Protein AF-A0A4Z1JNI9-F1 (afdb_monomer)

Radius of gyration: 13.28 Å; Cα contacts (8 Å, |Δi|>4): 109; chains: 1; bounding box: 35×22×34 Å

Structure (mmCIF, N/CA/C/O backbone):
data_AF-A0A4Z1JNI9-F1
#
_entry.id   AF-A0A4Z1JNI9-F1
#
loop_
_atom_site.group_PDB
_atom_site.id
_atom_site.type_symbol
_atom_site.label_atom_id
_atom_site.label_alt_id
_atom_site.label_comp_id
_atom_site.label_asym_id
_atom_site.label_entity_id
_atom_site.label_seq_id
_atom_site.pdbx_PDB_ins_code
_atom_site.Cartn_x
_atom_site.Cartn_y
_atom_site.Cartn_z
_atom_site.occupancy
_atom_site.B_iso_or_equiv
_atom_site.auth_seq_id
_atom_site.auth_comp_id
_atom_site.auth_asym_id
_at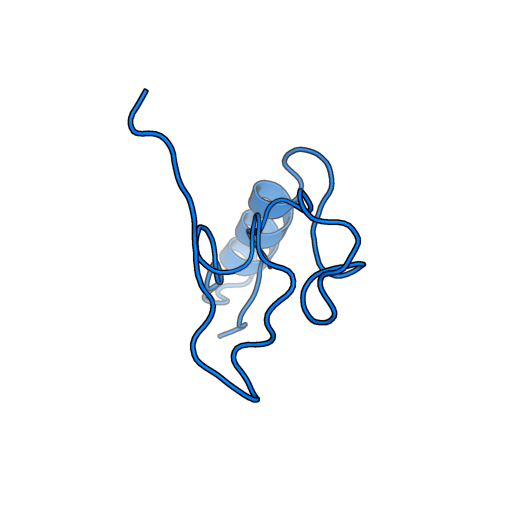om_site.auth_atom_id
_atom_site.pdbx_PDB_model_num
ATOM 1 N N . MET A 1 1 ? -16.823 -0.460 4.589 1.00 92.44 1 MET A N 1
ATOM 2 C CA . MET A 1 1 ? -15.419 -0.877 4.399 1.00 92.44 1 MET A CA 1
ATOM 3 C C . MET A 1 1 ? -14.790 0.112 3.448 1.00 92.44 1 MET A C 1
ATOM 5 O O . MET A 1 1 ? -15.447 0.468 2.479 1.00 92.44 1 MET A O 1
ATOM 9 N N . ASP A 1 2 ? -13.577 0.556 3.744 1.00 96.94 2 ASP A N 1
ATOM 10 C CA . ASP A 1 2 ? -12.785 1.418 2.877 1.00 96.94 2 ASP A CA 1
ATOM 11 C C . ASP A 1 2 ? -11.495 0.688 2.478 1.00 96.94 2 ASP A C 1
ATOM 13 O O . ASP A 1 2 ? -10.850 0.026 3.295 1.00 96.94 2 ASP A O 1
ATOM 17 N N . TYR A 1 3 ? -11.127 0.777 1.203 1.00 96.12 3 TYR A N 1
ATOM 18 C CA . TYR A 1 3 ? -9.942 0.120 0.665 1.00 96.12 3 TYR A CA 1
ATOM 19 C C . TYR A 1 3 ? -8.746 1.060 0.764 1.00 96.12 3 TYR A C 1
ATOM 21 O O . TYR A 1 3 ? -8.212 1.517 -0.243 1.00 96.12 3 TYR A O 1
ATOM 29 N N . VAL A 1 4 ? -8.342 1.367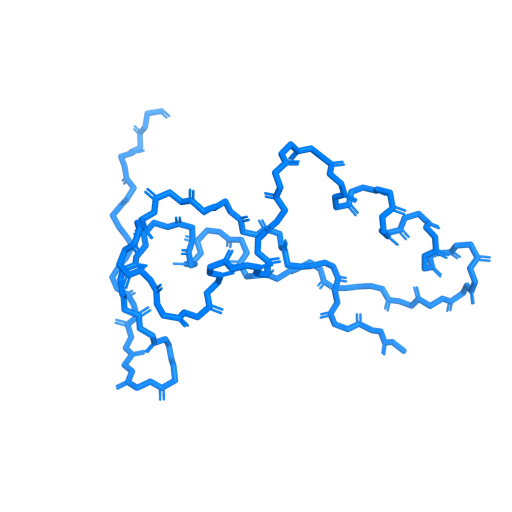 1.982 1.00 94.56 4 VAL A N 1
ATOM 30 C CA . VAL A 1 4 ? -7.192 2.210 2.318 1.00 94.56 4 VAL A CA 1
ATOM 31 C C . VAL A 1 4 ? -6.558 1.642 3.593 1.00 9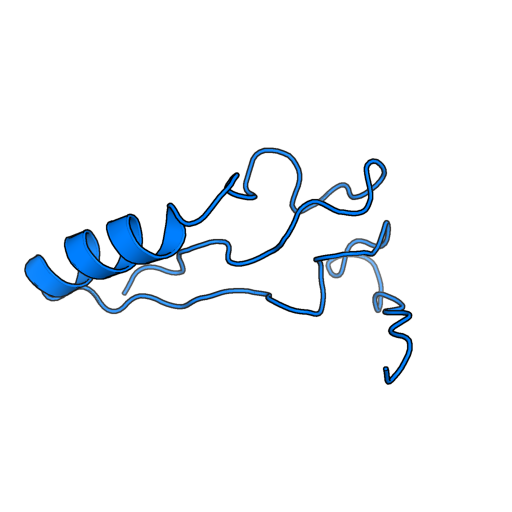4.56 4 VAL A C 1
ATOM 33 O O . VAL A 1 4 ? -7.247 0.932 4.334 1.00 94.56 4 VAL A O 1
ATOM 36 N N . PRO A 1 5 ? -5.284 1.929 3.900 1.00 94.31 5 PRO A N 1
ATOM 37 C CA . PRO A 1 5 ? -4.354 2.830 3.214 1.00 94.31 5 PRO A CA 1
ATOM 38 C C . PRO A 1 5 ? -3.690 2.223 1.973 1.00 94.31 5 PRO A C 1
ATOM 40 O O . PRO A 1 5 ? -3.623 1.003 1.806 1.00 94.31 5 PRO A O 1
ATOM 43 N N . VAL A 1 6 ? -3.152 3.101 1.121 1.00 94.38 6 VAL A N 1
ATOM 44 C CA . VAL A 1 6 ? -2.105 2.707 0.173 1.00 94.38 6 VAL A CA 1
ATOM 45 C C . VAL A 1 6 ? -0.818 2.547 0.973 1.00 94.38 6 VAL A C 1
ATOM 47 O O . VAL A 1 6 ? -0.195 3.537 1.339 1.0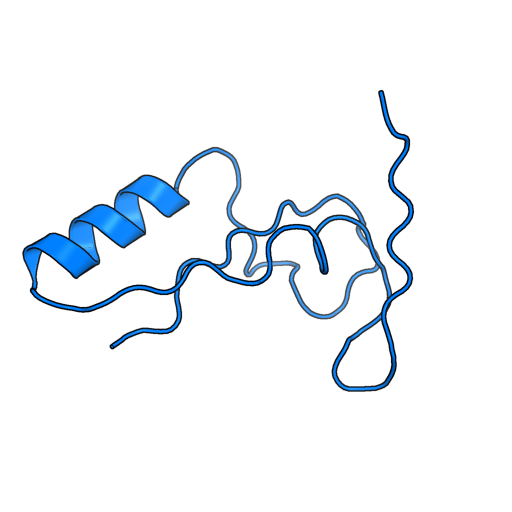0 94.38 6 VAL A O 1
ATOM 50 N N . ALA A 1 7 ? -0.479 1.294 1.268 1.00 92.69 7 ALA A N 1
ATOM 51 C CA . ALA A 1 7 ? 0.624 0.898 2.139 1.00 92.69 7 ALA A CA 1
ATOM 52 C C . ALA A 1 7 ? 1.945 0.647 1.396 1.00 92.69 7 ALA A C 1
ATOM 54 O O . ALA A 1 7 ? 2.809 -0.123 1.822 1.00 92.69 7 ALA A O 1
ATOM 55 N N . ASN A 1 8 ? 2.039 1.198 0.188 1.00 92.06 8 ASN A N 1
ATOM 56 C CA . ASN A 1 8 ? 3.188 1.029 -0.675 1.00 92.06 8 ASN A CA 1
ATOM 57 C C . ASN A 1 8 ? 4.270 2.036 -0.320 1.00 92.06 8 ASN A C 1
ATOM 59 O O . ASN A 1 8 ? 3.969 3.177 0.009 1.00 92.06 8 ASN A O 1
ATOM 63 N N . LYS A 1 9 ? 5.531 1.633 -0.472 1.00 89.50 9 LYS A N 1
ATOM 64 C CA . LYS A 1 9 ? 6.649 2.583 -0.468 1.00 89.50 9 LYS A CA 1
ATOM 65 C C . LYS A 1 9 ? 6.882 3.072 -1.887 1.00 89.50 9 LYS A C 1
ATOM 67 O O . LYS A 1 9 ? 7.043 2.252 -2.774 1.00 89.50 9 LYS A O 1
ATOM 72 N N . TYR A 1 10 ? 6.964 4.375 -2.107 1.00 90.31 10 TYR A N 1
ATOM 73 C CA . TYR A 1 10 ? 7.358 4.921 -3.405 1.00 90.31 10 TYR A CA 1
ATOM 74 C C . TYR A 1 10 ? 8.883 4.832 -3.594 1.00 90.31 10 TYR A C 1
ATOM 76 O O . TYR A 1 10 ? 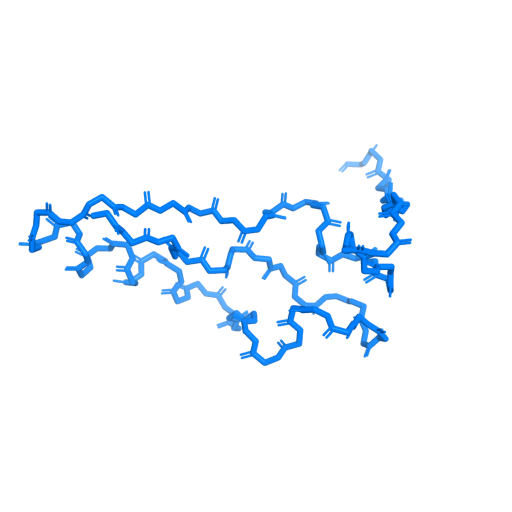9.610 5.732 -3.172 1.00 90.31 10 TYR A O 1
ATOM 84 N N . LEU A 1 11 ? 9.378 3.720 -4.158 1.00 89.50 11 LEU A N 1
ATOM 85 C CA . LEU A 1 11 ? 10.818 3.498 -4.389 1.00 89.50 11 LEU A CA 1
ATOM 86 C C . LEU A 1 11 ? 11.234 3.614 -5.862 1.00 89.50 11 LEU A C 1
ATOM 88 O O . LEU A 1 11 ? 12.387 3.945 -6.128 1.00 89.50 11 LEU A O 1
ATOM 92 N N . GLU A 1 12 ? 10.318 3.375 -6.803 1.00 90.81 12 GLU A N 1
ATOM 93 C CA . GLU A 1 12 ? 10.562 3.477 -8.248 1.00 90.81 12 GLU A CA 1
ATOM 94 C C . GLU A 1 12 ? 9.847 4.711 -8.830 1.00 90.81 12 GLU A C 1
ATOM 96 O O . GLU A 1 12 ? 8.618 4.704 -8.924 1.00 90.81 12 GLU A O 1
ATOM 101 N N . PRO A 1 13 ? 10.575 5.765 -9.250 1.00 91.94 13 PRO A N 1
ATOM 102 C CA . PRO A 1 13 ? 9.970 6.988 -9.779 1.00 91.94 13 PRO A CA 1
ATOM 103 C C . PRO A 1 13 ? 9.201 6.844 -11.097 1.00 91.94 13 PRO A C 1
ATOM 105 O O . PRO A 1 13 ? 8.486 7.765 -11.477 1.00 91.94 13 PRO A O 1
ATOM 108 N N . LYS A 1 14 ? 9.379 5.741 -11.833 1.00 92.31 14 LYS A N 1
ATOM 109 C CA . LYS A 1 14 ? 8.683 5.486 -13.107 1.00 92.31 14 LYS A CA 1
ATOM 110 C C . LYS A 1 14 ? 7.356 4.745 -12.952 1.00 92.31 14 LYS A C 1
ATOM 112 O O . LYS A 1 14 ? 6.722 4.444 -13.958 1.00 92.31 14 LYS A O 1
ATOM 117 N N . THR A 1 15 ? 6.959 4.397 -11.731 1.00 90.50 15 THR A N 1
ATOM 118 C CA . THR A 1 15 ? 5.653 3.777 -11.481 1.00 90.50 15 THR A CA 1
ATOM 119 C C . THR A 1 15 ? 4.523 4.722 -11.886 1.00 90.50 15 THR A C 1
ATOM 121 O O . THR A 1 15 ? 4.561 5.892 -11.534 1.00 90.50 15 THR A O 1
ATOM 124 N N . SER A 1 16 ? 3.502 4.222 -12.582 1.00 89.56 16 SER A N 1
ATOM 125 C CA . SER A 1 16 ? 2.332 5.022 -12.981 1.00 89.56 16 SER A CA 1
ATOM 126 C C . SER A 1 16 ? 1.163 4.941 -11.996 1.00 89.56 16 SER A C 1
ATOM 128 O O . SER A 1 16 ? 0.211 5.712 -12.100 1.00 89.56 16 SER A O 1
ATOM 130 N N . ILE A 1 17 ? 1.175 3.974 -11.067 1.00 91.25 17 ILE A N 1
ATOM 131 C CA . ILE A 1 17 ? -0.023 3.614 -10.292 1.00 91.25 17 ILE A CA 1
ATOM 132 C C . ILE A 1 17 ? 0.002 4.086 -8.839 1.00 91.25 17 ILE A C 1
ATOM 134 O O . ILE A 1 17 ? -1.066 4.348 -8.286 1.00 91.25 17 ILE A O 1
ATOM 138 N N . ILE A 1 18 ? 1.161 4.168 -8.182 1.00 91.25 18 ILE A N 1
ATOM 139 C CA . ILE A 1 18 ? 1.256 4.480 -6.739 1.00 91.25 18 ILE A CA 1
ATOM 140 C C . ILE A 1 18 ? 1.681 5.912 -6.436 1.00 91.25 18 ILE A C 1
ATOM 142 O O . ILE A 1 18 ? 1.156 6.434 -5.464 1.00 91.25 18 ILE A O 1
ATOM 146 N N . GLU A 1 19 ? 2.563 6.527 -7.229 1.00 90.00 19 GLU A N 1
ATOM 147 C CA . GLU A 1 19 ? 3.021 7.933 -7.158 1.00 90.00 19 GLU A CA 1
ATOM 148 C C . GLU A 1 19 ? 2.546 8.737 -5.918 1.00 90.00 19 GLU A C 1
ATOM 150 O O . GLU A 1 19 ? 2.945 8.466 -4.786 1.00 90.00 19 GLU A O 1
ATOM 155 N N . VAL A 1 20 ? 1.641 9.704 -6.117 1.00 92.38 20 VAL A N 1
ATOM 156 C CA . VAL A 1 20 ? 1.080 10.599 -5.088 1.00 92.38 20 VAL A CA 1
ATOM 157 C C . VAL A 1 20 ? 0.118 9.912 -4.115 1.00 92.38 20 VAL A C 1
ATOM 159 O O . VAL A 1 20 ? -0.381 10.541 -3.185 1.00 92.38 20 VAL A O 1
ATOM 162 N N . ARG A 1 21 ? -0.192 8.633 -4.338 1.00 93.00 21 ARG A N 1
ATOM 163 C CA . ARG A 1 21 ? -1.050 7.834 -3.455 1.00 93.00 21 ARG A CA 1
ATOM 164 C C . ARG A 1 21 ? -0.244 7.193 -2.330 1.00 93.00 21 ARG A C 1
ATOM 166 O O . ARG A 1 21 ? -0.835 6.837 -1.317 1.00 93.00 21 ARG A O 1
ATOM 173 N N . SER A 1 22 ? 1.064 7.021 -2.518 1.00 90.75 22 SER A N 1
ATOM 174 C CA . SER A 1 22 ? 1.978 6.555 -1.481 1.00 90.75 22 SER A CA 1
ATOM 175 C C . SER A 1 22 ? 2.122 7.615 -0.403 1.00 90.75 22 SER A C 1
ATOM 177 O O . SER A 1 22 ? 2.347 8.793 -0.679 1.00 90.75 22 SER A O 1
ATOM 179 N N . PHE A 1 23 ? 2.079 7.178 0.845 1.00 90.50 23 PHE A N 1
ATOM 180 C CA . PHE A 1 23 ? 2.446 8.033 1.955 1.00 90.50 23 PHE A CA 1
ATOM 181 C C . PHE A 1 23 ? 3.972 8.157 2.092 1.00 90.50 23 PHE A C 1
ATOM 183 O O . PHE A 1 23 ? 4.723 7.261 1.706 1.00 90.50 23 PHE A O 1
ATOM 190 N N . SER A 1 24 ? 4.434 9.263 2.682 1.00 80.88 24 SER A N 1
ATOM 191 C CA . SER A 1 24 ? 5.808 9.421 3.175 1.00 80.88 24 SER A CA 1
ATOM 192 C C . SER A 1 24 ? 5.850 9.204 4.693 1.00 80.88 24 SER A C 1
ATOM 194 O O . SER A 1 24 ? 5.104 9.871 5.409 1.00 80.88 24 SER A O 1
ATOM 196 N N . GLY A 1 25 ? 6.733 8.342 5.205 1.00 75.88 25 GLY A N 1
ATOM 197 C CA . GLY A 1 25 ? 6.844 8.053 6.648 1.00 75.88 25 GLY A CA 1
ATOM 198 C C . GLY A 1 25 ? 5.887 6.945 7.119 1.00 75.88 25 GLY A C 1
ATOM 199 O O . GLY A 1 25 ? 5.729 5.958 6.413 1.00 75.88 25 GLY A O 1
ATOM 200 N N . ASP A 1 26 ? 5.244 7.117 8.287 1.00 73.81 26 ASP A N 1
ATOM 201 C CA . ASP A 1 26 ? 4.198 6.213 8.830 1.00 73.81 26 ASP A CA 1
ATOM 202 C C . ASP A 1 26 ? 2.763 6.834 8.945 1.00 73.81 26 ASP A C 1
ATOM 204 O O . ASP A 1 26 ? 2.109 6.712 9.986 1.00 73.81 26 ASP A O 1
ATOM 208 N N . PRO A 1 27 ? 2.209 7.547 7.933 1.00 79.19 27 PRO A N 1
ATOM 209 C CA . PRO A 1 27 ? 0.831 8.073 7.991 1.00 79.19 27 PRO A CA 1
ATOM 210 C C . PRO A 1 27 ? -0.259 6.997 7.918 1.00 79.19 27 PRO A C 1
ATOM 212 O O . PRO A 1 27 ? -1.403 7.236 8.311 1.00 79.19 27 PRO A O 1
ATOM 215 N N . GLU A 1 28 ? 0.082 5.812 7.418 1.00 85.00 28 GLU A N 1
ATOM 216 C CA . GLU A 1 28 ? -0.837 4.689 7.223 1.00 85.00 28 GLU A CA 1
ATOM 217 C C . GLU A 1 28 ? -1.497 4.271 8.540 1.00 85.00 28 GLU A C 1
ATOM 219 O O . GLU A 1 28 ? -2.715 4.077 8.608 1.00 85.00 28 GLU A O 1
ATOM 224 N N . THR A 1 29 ? -0.710 4.228 9.620 1.00 90.31 29 THR A N 1
ATOM 225 C CA . THR A 1 29 ? -1.183 3.895 10.965 1.00 90.31 29 THR A CA 1
ATOM 226 C C . THR A 1 29 ? -2.226 4.897 11.473 1.00 90.31 29 THR A C 1
ATOM 228 O O . THR A 1 29 ? -3.192 4.508 12.136 1.00 90.31 29 THR A O 1
ATOM 231 N N . ALA A 1 30 ? -2.076 6.187 11.158 1.00 93.12 30 ALA A N 1
ATOM 232 C CA . ALA A 1 30 ? -3.035 7.216 11.559 1.00 93.12 30 ALA A CA 1
ATOM 233 C C . ALA A 1 30 ? -4.373 7.068 10.816 1.00 93.12 30 ALA A C 1
ATOM 235 O O . ALA A 1 30 ? -5.432 7.138 11.444 1.00 93.12 30 ALA A O 1
ATOM 236 N N . GLN A 1 31 ? -4.338 6.792 9.507 1.00 94.75 31 GLN A N 1
ATOM 237 C CA . GLN A 1 31 ? -5.548 6.570 8.711 1.00 94.75 31 GLN A CA 1
ATOM 238 C C . GLN A 1 31 ? -6.315 5.326 9.181 1.00 94.75 31 GLN A C 1
ATOM 240 O O . GLN A 1 31 ? -7.533 5.380 9.359 1.00 94.75 31 GLN A O 1
ATOM 245 N N . VAL A 1 32 ? -5.606 4.223 9.451 1.00 95.81 32 VAL A N 1
ATOM 246 C CA . VAL A 1 32 ? -6.214 2.997 9.992 1.00 95.81 32 VAL A CA 1
ATOM 247 C C . VAL A 1 32 ? -6.899 3.267 11.331 1.00 95.81 32 VAL A C 1
ATOM 249 O O . VAL A 1 32 ? -8.050 2.872 11.509 1.00 95.81 32 VAL A O 1
ATOM 252 N N . LYS A 1 33 ? -6.237 3.982 12.252 1.00 96.06 33 LYS A N 1
ATOM 253 C CA . LYS A 1 33 ? -6.820 4.340 13.555 1.00 96.06 33 LYS A CA 1
ATOM 254 C C . LYS A 1 33 ? -8.099 5.166 13.404 1.00 96.06 33 LYS A C 1
ATOM 256 O O . LYS A 1 33 ? -9.093 4.849 14.052 1.00 96.06 33 LYS A O 1
ATOM 261 N N . GLY A 1 34 ? -8.098 6.174 12.530 1.00 96.31 34 GLY A N 1
ATOM 262 C CA . GLY A 1 34 ? -9.279 7.009 12.284 1.00 96.31 34 GLY A CA 1
ATOM 263 C C . GLY A 1 34 ? -10.472 6.213 11.742 1.00 96.31 34 GLY A C 1
ATOM 264 O O . GLY A 1 34 ? -11.601 6.406 12.190 1.00 96.31 34 GLY A O 1
ATOM 265 N N . LEU A 1 35 ? -10.234 5.266 10.831 1.00 97.50 35 LEU A N 1
ATOM 266 C CA . LEU A 1 35 ? -11.290 4.399 10.294 1.00 97.50 35 LEU A CA 1
ATOM 267 C C . LEU A 1 35 ? -11.839 3.436 11.351 1.00 97.50 35 LEU A C 1
ATOM 269 O O . LEU A 1 35 ? -13.055 3.321 11.507 1.00 97.50 35 LEU A O 1
ATOM 273 N N . GLN A 1 36 ? -10.955 2.800 12.124 1.00 97.06 36 GLN A N 1
ATOM 274 C CA . GLN A 1 36 ? -11.340 1.875 13.193 1.00 97.06 36 GLN A CA 1
ATOM 275 C C . GLN A 1 36 ? -12.175 2.560 14.281 1.00 97.06 36 GLN A C 1
ATOM 277 O O . GLN A 1 36 ? -13.170 1.993 14.729 1.00 97.06 36 GLN A O 1
ATOM 282 N N . GLN A 1 37 ? -11.830 3.795 14.657 1.00 98.38 37 GLN A N 1
ATOM 283 C CA . GLN A 1 37 ? -12.604 4.598 15.614 1.00 98.38 37 GLN A CA 1
ATOM 284 C C . GLN A 1 37 ? -14.040 4.880 15.148 1.00 98.38 37 GLN A C 1
ATOM 286 O O . GLN A 1 37 ? -14.915 5.098 15.980 1.00 98.38 37 GLN A O 1
ATOM 291 N N . ASN A 1 38 ? -14.294 4.835 13.839 1.00 97.94 38 ASN A N 1
ATOM 292 C CA . ASN A 1 38 ? -15.615 5.038 13.244 1.00 97.94 38 ASN A CA 1
ATOM 293 C C . ASN A 1 38 ? -16.295 3.719 12.831 1.00 97.94 38 ASN A C 1
ATOM 295 O O . ASN A 1 38 ? -17.284 3.734 12.101 1.00 97.94 38 ASN A O 1
ATOM 299 N N . GLY A 1 39 ? -15.768 2.567 13.265 1.00 97.94 39 GLY A N 1
ATOM 300 C CA . GLY A 1 39 ? -16.326 1.255 12.928 1.00 97.94 39 GLY A CA 1
ATOM 301 C C . GLY A 1 39 ? -16.166 0.867 11.452 1.00 97.94 39 GLY A C 1
ATOM 302 O O . GLY A 1 39 ? -16.881 -0.008 10.963 1.00 97.94 39 GLY A O 1
ATOM 303 N N . ILE A 1 40 ? -15.245 1.505 10.722 1.00 98.38 40 ILE A N 1
ATOM 304 C CA . ILE A 1 40 ? -14.998 1.237 9.303 1.00 98.38 40 ILE A CA 1
ATOM 305 C C . ILE A 1 40 ? -13.816 0.273 9.164 1.00 98.38 40 ILE A C 1
ATOM 307 O O . ILE A 1 40 ? -12.706 0.552 9.610 1.00 98.38 40 ILE A O 1
ATOM 311 N N . LEU A 1 41 ? -14.045 -0.859 8.493 1.00 97.69 41 LEU A N 1
ATOM 312 C CA . LEU A 1 41 ? -12.976 -1.779 8.090 1.00 97.69 41 LEU A CA 1
ATOM 313 C C . LEU A 1 41 ? -12.032 -1.105 7.088 1.00 97.69 41 LEU A C 1
ATOM 315 O O . LEU A 1 41 ? -12.508 -0.586 6.078 1.00 97.69 41 LEU A O 1
ATOM 319 N N . SER A 1 42 ? -10.727 -1.179 7.346 1.00 96.19 42 SER A N 1
ATOM 320 C CA . SER A 1 42 ? -9.649 -0.752 6.450 1.00 96.19 42 SER A CA 1
ATOM 321 C C . SER A 1 42 ? -8.992 -1.952 5.753 1.00 96.19 42 SER A C 1
ATOM 323 O O . SER A 1 42 ? -9.120 -3.097 6.193 1.00 96.19 42 SER A O 1
ATOM 325 N N . CYS A 1 43 ? -8.282 -1.704 4.652 1.00 94.94 43 CYS A N 1
ATOM 326 C CA . CYS A 1 43 ? -7.547 -2.714 3.897 1.00 94.94 43 CYS A CA 1
ATOM 327 C C . CYS A 1 43 ? -6.248 -2.110 3.358 1.00 94.94 43 CYS A C 1
ATOM 329 O O . CYS A 1 43 ? -6.257 -1.348 2.389 1.00 94.94 43 CYS A O 1
ATOM 331 N N . ALA A 1 44 ? -5.133 -2.464 3.999 1.00 92.31 44 ALA A N 1
ATOM 332 C CA . ALA A 1 44 ? -3.805 -2.092 3.534 1.00 92.31 44 ALA A CA 1
ATOM 333 C C . ALA A 1 44 ? -3.511 -2.763 2.185 1.00 92.31 44 ALA A C 1
ATOM 335 O O . ALA A 1 44 ? -3.673 -3.977 2.034 1.00 92.31 44 ALA A O 1
ATOM 336 N N . LYS A 1 45 ? -3.086 -1.969 1.201 1.00 88.94 45 LYS A N 1
ATOM 337 C CA . LYS A 1 45 ? -2.884 -2.428 -0.180 1.00 88.94 45 LYS A CA 1
ATOM 338 C C . LYS A 1 45 ? -1.821 -1.589 -0.897 1.00 88.94 45 LYS A C 1
ATOM 340 O O . LYS A 1 45 ? -1.682 -0.421 -0.583 1.00 88.94 45 LYS A O 1
ATOM 345 N N . HIS A 1 46 ? -1.078 -2.070 -1.885 1.00 90.94 46 HIS A N 1
ATOM 346 C CA . HIS A 1 46 ? -0.740 -3.462 -2.189 1.00 90.94 46 HIS A CA 1
ATOM 347 C C . HIS A 1 46 ? 0.735 -3.647 -1.823 1.00 90.94 46 HIS A C 1
ATOM 349 O O . HIS A 1 46 ? 1.581 -3.678 -2.729 1.00 90.94 46 HIS A O 1
ATOM 355 N N . PRO A 1 47 ? 1.067 -3.654 -0.517 1.00 75.81 47 PRO A N 1
ATOM 356 C CA . PRO A 1 47 ? 2.454 -3.618 -0.078 1.00 75.81 47 PRO A CA 1
ATOM 357 C C . PRO A 1 47 ? 3.226 -4.761 -0.737 1.00 75.81 47 PRO A C 1
ATOM 359 O O . PRO A 1 47 ? 2.678 -5.838 -0.976 1.00 75.81 47 PRO A O 1
ATOM 362 N N . HIS A 1 48 ? 4.493 -4.514 -1.055 1.00 82.62 48 HIS A N 1
ATOM 363 C CA . HIS A 1 48 ? 5.415 -5.439 -1.721 1.00 82.62 48 HIS A CA 1
ATOM 364 C C . HIS A 1 48 ? 5.253 -5.622 -3.227 1.00 82.62 48 HIS A C 1
ATOM 366 O O . HIS A 1 48 ? 6.265 -5.914 -3.858 1.00 82.62 48 HIS A O 1
ATOM 372 N N . VAL A 1 49 ? 4.055 -5.469 -3.797 1.00 85.12 49 VAL A N 1
ATOM 373 C CA . VAL A 1 49 ? 3.863 -5.628 -5.251 1.00 85.12 49 VAL A CA 1
ATOM 374 C C . VAL A 1 49 ? 4.259 -4.354 -5.979 1.00 85.12 49 VAL A C 1
ATOM 376 O O . VAL A 1 49 ? 5.069 -4.395 -6.895 1.00 85.12 49 VAL A O 1
ATOM 379 N N . HIS A 1 50 ? 3.719 -3.221 -5.533 1.00 91.12 50 HIS A N 1
ATOM 380 C CA . HIS A 1 50 ? 3.919 -1.950 -6.223 1.00 91.12 50 HIS A CA 1
ATOM 381 C C . HIS A 1 50 ? 5.116 -1.151 -5.713 1.00 91.12 50 HIS A C 1
ATOM 383 O O . HIS A 1 50 ? 5.556 -0.256 -6.409 1.00 91.12 50 HIS A O 1
ATOM 389 N N . ASP A 1 51 ? 5.711 -1.501 -4.567 1.00 89.81 51 ASP A N 1
ATOM 390 C CA . ASP A 1 51 ? 6.736 -0.666 -3.911 1.00 89.81 51 ASP A CA 1
ATOM 391 C C . ASP A 1 51 ? 7.910 -0.263 -4.827 1.00 89.81 51 ASP A C 1
ATOM 393 O O . ASP A 1 51 ? 8.435 0.844 -4.748 1.00 89.81 51 ASP A O 1
ATOM 397 N N . ASN A 1 52 ? 8.356 -1.189 -5.675 1.00 90.62 52 ASN A N 1
ATOM 398 C CA . ASN A 1 52 ? 9.561 -1.037 -6.484 1.00 90.62 52 ASN A CA 1
ATOM 399 C C . ASN A 1 52 ? 9.370 -1.660 -7.870 1.00 90.62 52 ASN A C 1
ATOM 401 O O . ASN A 1 52 ? 10.062 -2.610 -8.239 1.00 90.62 52 ASN A O 1
ATOM 405 N N . THR A 1 53 ? 8.369 -1.182 -8.602 1.00 90.69 53 THR A N 1
ATOM 406 C CA . THR A 1 53 ? 8.113 -1.598 -9.982 1.00 90.69 53 THR A CA 1
ATOM 407 C C . THR A 1 53 ? 7.598 -0.422 -10.806 1.00 90.69 53 THR A C 1
ATOM 409 O O . THR A 1 53 ? 6.833 0.410 -10.313 1.00 90.69 53 THR A O 1
ATOM 412 N N . ALA A 1 54 ? 8.032 -0.352 -12.065 1.00 91.75 54 ALA A N 1
ATOM 413 C CA . ALA A 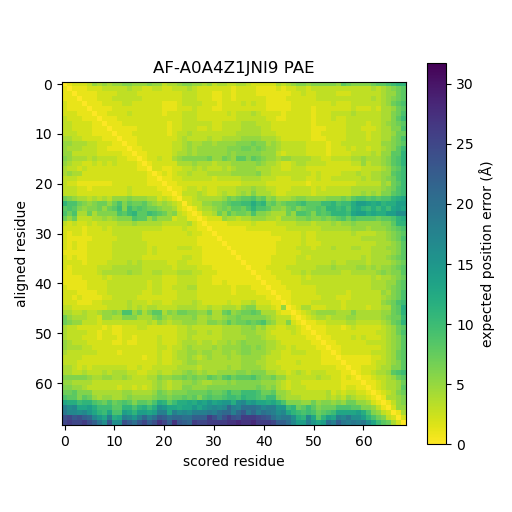1 54 ? 7.485 0.574 -13.053 1.00 91.75 54 ALA A CA 1
ATOM 414 C C . ALA A 1 54 ? 6.243 -0.007 -13.754 1.00 91.75 54 ALA A C 1
ATOM 416 O O . ALA A 1 54 ? 5.547 0.714 -14.465 1.00 91.75 54 ALA A O 1
ATOM 417 N N . ASP A 1 55 ? 5.973 -1.302 -13.563 1.00 91.75 55 ASP A N 1
ATOM 418 C CA . ASP A 1 55 ? 4.895 -2.005 -14.243 1.00 91.75 55 ASP A CA 1
ATOM 419 C C . ASP A 1 55 ? 3.548 -1.729 -13.574 1.00 91.75 55 ASP A C 1
ATOM 421 O O . ASP A 1 55 ? 3.377 -1.856 -12.358 1.00 91.75 55 ASP A O 1
ATOM 425 N N . ASP A 1 56 ? 2.545 -1.434 -14.390 1.00 91.31 56 ASP A N 1
ATOM 426 C CA . ASP A 1 56 ? 1.173 -1.296 -13.931 1.00 91.31 56 ASP A CA 1
ATOM 427 C C . ASP A 1 56 ? 0.441 -2.643 -14.017 1.00 91.31 56 ASP A C 1
ATOM 429 O O . ASP A 1 56 ? 0.247 -3.216 -15.094 1.00 91.31 56 ASP A O 1
ATOM 433 N N . SER A 1 57 ? -0.025 -3.125 -12.862 1.00 92.19 57 SER A N 1
ATOM 434 C CA . SER A 1 57 ? -0.766 -4.386 -12.742 1.00 92.19 57 SER A CA 1
ATOM 435 C C . SER A 1 57 ? -2.097 -4.412 -13.503 1.00 92.19 57 SER A C 1
ATOM 437 O O . SER A 1 57 ? -2.693 -5.475 -13.648 1.00 92.19 57 SER A O 1
ATOM 439 N N . GLN A 1 58 ? -2.597 -3.257 -13.957 1.00 92.56 58 GLN A N 1
ATOM 440 C CA . GLN A 1 58 ? -3.785 -3.175 -14.808 1.00 92.56 58 GLN A CA 1
ATOM 441 C C . GLN A 1 58 ? -3.512 -3.640 -16.244 1.00 92.56 58 GLN A C 1
ATOM 443 O O . GLN A 1 58 ? -4.436 -4.095 -16.915 1.00 92.56 58 GLN A O 1
ATOM 448 N N . TYR A 1 59 ? -2.261 -3.546 -16.708 1.00 93.50 59 TYR A N 1
ATOM 449 C CA . TYR A 1 59 ? -1.877 -3.83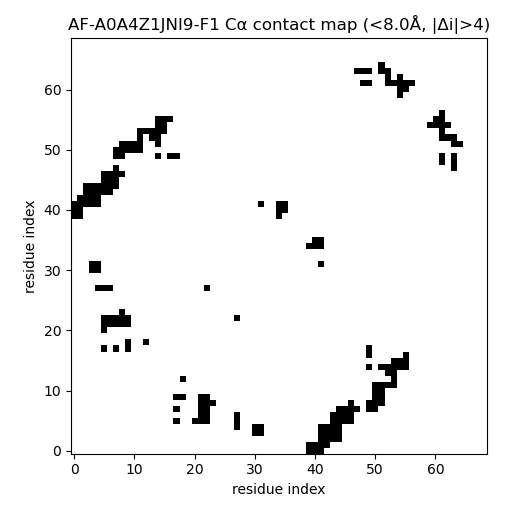5 -18.095 1.00 93.50 59 TYR A CA 1
ATOM 450 C C . TYR A 1 59 ? -0.923 -5.027 -18.233 1.00 93.50 59 TYR A C 1
ATOM 452 O O . TYR A 1 59 ? -0.640 -5.462 -19.349 1.00 93.50 59 TYR A O 1
ATOM 460 N N . GLY A 1 60 ? -0.436 -5.584 -17.124 1.00 89.88 60 GLY A N 1
ATOM 461 C CA . GLY A 1 60 ? 0.478 -6.720 -17.135 1.00 89.88 60 GLY A CA 1
ATOM 462 C C . GLY A 1 60 ? 0.738 -7.285 -15.745 1.00 89.88 60 GLY A C 1
ATOM 463 O O . GLY A 1 60 ? 0.158 -6.844 -14.757 1.00 89.88 60 GLY A O 1
ATOM 464 N N . LEU A 1 61 ? 1.612 -8.289 -15.668 1.00 91.94 61 LEU A N 1
ATOM 465 C CA . LEU A 1 61 ? 2.061 -8.856 -14.399 1.00 91.94 61 LEU A CA 1
ATOM 466 C C . LEU A 1 61 ? 3.339 -8.128 -13.948 1.00 91.94 61 LEU A C 1
ATOM 468 O O . LEU A 1 61 ? 4.353 -8.282 -14.628 1.00 91.94 61 LEU A O 1
ATOM 472 N N . PRO A 1 62 ? 3.326 -7.376 -12.829 1.00 90.00 62 PRO A N 1
ATOM 473 C CA . PRO A 1 62 ? 4.503 -6.636 -12.392 1.00 90.00 62 PRO A CA 1
ATOM 474 C C . PRO A 1 62 ? 5.654 -7.559 -12.007 1.00 90.00 62 PRO A C 1
ATOM 476 O O . PRO A 1 62 ? 5.474 -8.501 -11.227 1.00 90.00 62 PRO A O 1
ATOM 479 N N . ALA A 1 63 ? 6.853 -7.257 -12.498 1.00 87.50 63 ALA A N 1
ATOM 480 C CA . ALA A 1 63 ? 8.061 -7.897 -12.006 1.00 87.50 63 ALA A CA 1
ATOM 481 C 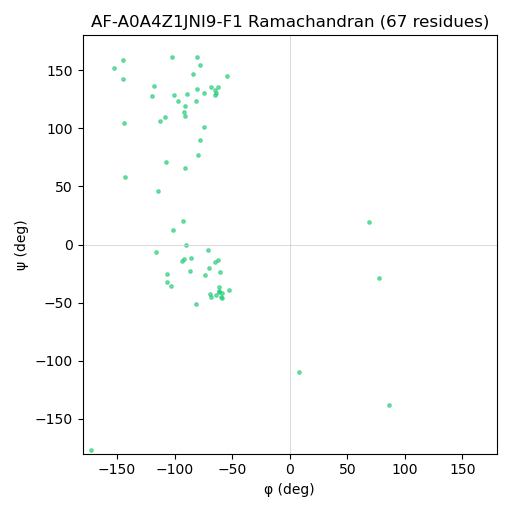C . ALA A 1 63 ? 8.513 -7.217 -10.706 1.00 87.50 63 ALA A C 1
ATOM 483 O O . ALA A 1 63 ? 8.765 -6.012 -10.667 1.00 87.50 63 ALA A O 1
ATOM 484 N N . VAL A 1 64 ? 8.643 -8.002 -9.633 1.00 82.19 64 VAL A N 1
ATOM 485 C CA . VAL A 1 64 ? 9.128 -7.523 -8.332 1.00 82.19 64 VAL A CA 1
ATOM 486 C C . VAL A 1 64 ? 10.480 -8.156 -8.043 1.00 82.19 64 VAL A C 1
ATOM 488 O O . VAL A 1 64 ? 10.573 -9.335 -7.698 1.00 82.19 64 VAL A O 1
ATOM 491 N N . LEU A 1 65 ? 11.543 -7.362 -8.158 1.00 74.06 65 LEU A N 1
ATOM 492 C CA . LEU A 1 65 ? 12.893 -7.780 -7.788 1.00 74.06 65 LEU A CA 1
ATOM 493 C C . LEU A 1 65 ? 13.152 -7.412 -6.325 1.00 74.06 65 LEU A C 1
ATOM 495 O O . LEU A 1 65 ? 13.279 -6.239 -5.975 1.00 74.06 65 LEU A O 1
ATOM 499 N N . LYS A 1 66 ? 13.238 -8.426 -5.459 1.00 72.25 66 LYS A N 1
ATOM 500 C CA . LYS A 1 66 ? 13.688 -8.275 -4.069 1.00 72.25 66 LYS A CA 1
ATOM 501 C C . LYS A 1 66 ? 14.930 -9.120 -3.830 1.00 72.25 66 LYS A C 1
ATOM 503 O O . LYS A 1 66 ? 14.908 -10.330 -4.051 1.00 72.25 66 LYS A O 1
ATOM 508 N N . ASN A 1 67 ? 15.980 -8.495 -3.306 1.00 63.84 67 ASN A N 1
ATOM 509 C CA . ASN A 1 67 ? 17.092 -9.232 -2.717 1.00 63.84 67 ASN A CA 1
ATOM 510 C C . ASN A 1 67 ? 16.645 -9.783 -1.357 1.00 63.84 67 ASN A C 1
ATOM 512 O O . ASN A 1 67 ? 16.080 -9.051 -0.546 1.00 63.84 67 ASN A O 1
ATOM 516 N N . LYS A 1 68 ? 16.869 -11.080 -1.126 1.00 55.91 68 LYS A N 1
ATOM 517 C CA . LYS A 1 68 ? 16.655 -11.727 0.175 1.00 55.91 68 LYS A CA 1
ATOM 518 C C . LYS A 1 68 ? 17.852 -11.420 1.080 1.00 55.91 68 LYS A C 1
ATOM 520 O O . LYS A 1 68 ? 18.715 -12.278 1.227 1.00 55.91 68 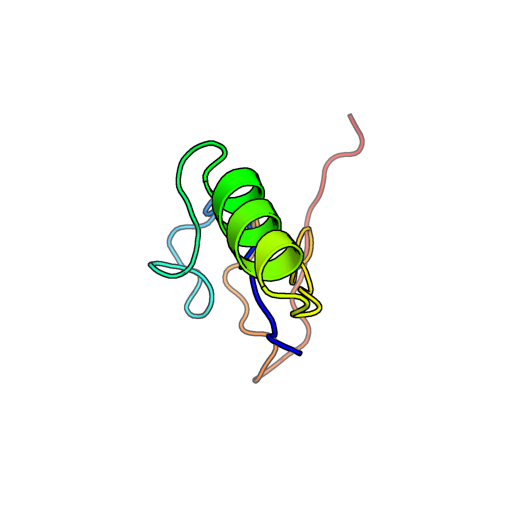LYS A O 1
ATOM 525 N N . ASN A 1 69 ? 17.920 -10.211 1.626 1.00 46.69 69 ASN A N 1
ATOM 526 C CA . ASN A 1 69 ? 18.864 -9.878 2.693 1.00 46.69 69 ASN A CA 1
ATOM 527 C C . ASN A 1 69 ? 18.087 -9.561 3.965 1.00 46.69 69 ASN A C 1
ATOM 529 O O . ASN A 1 69 ? 17.153 -8.733 3.869 1.00 46.69 69 ASN A O 1
#

Mean predicted aligned error: 4.19 Å

Sequence (69 aa):
MDYVPVANKYLEPKTSIIEVRSFSGDPETAQVKGLQQNGILSCAKHPHVHDNTADDSQYGLPAVLKNKN

InterPro domains:
  IPR017853 Glycoside hydrolase superfamily [SSF51445] (2-64)
  IPR036962 Glycoside hydrolase, family 3, N-terminal domain superfamily [G3DSA:3.20.20.300] (1-69)

pLDDT: mean 88.98, std 9.42, range [46.69, 98.38]

Nearest PDB structures (foldseek):
  8oy0-assembly1_B  TM=5.271E-01  e=8.869E+00  Acinetobacter baumannii ATCC 17978
  8oy0-assembly1_C  TM=5.267E-01  e=8.869E+00  Acinetobacter baumannii ATCC 17978

Solvent-accessible surface area (backbone atoms only — not comparable to full-atom values): 4247 Å² total; per-residue (Å²): 114,46,90,34,39,51,56,26,51,79,69,37,92,68,26,82,78,47,63,92,62,29,55,77,88,75,56,53,63,56,54,48,51,60,33,50,76,70,75,34,49,65,37,77,32,57,58,76,60,58,20,54,22,56,56,47,68,91,82,46,83,56,69,65,85,75,80,96,122

Foldseek 3Di:
DDADDADAAQPAPLAPPCVVSDDDDPCRVVVCVVCVVVVHDYHHDDYQQRRHFNDDPVVDRTDGDDDPD

Secondary structure (DSSP, 8-state):
-----B------TT-SSSGGGSPSSSHHHHHHHHHHHTTPPP--B-TTTSTT-S--TTTS---------

Organism: NCBI:txid278938